Protein AF-A0A4U8SBS0-F1 (afdb_monomer_lite)

Foldseek 3Di:
DLVVLVVVLVVLVVVLCVLVVVCVVCVVVDDPVNVVVSVVVNVVSVVVSVVSVVVSVVVVVVVVVVVD

Radius of gyration: 16.33 Å; chains: 1; bounding box: 32×13×51 Å

pLDDT: mean 92.98, std 6.76, range [55.28, 97.88]

Secondary structure (DSSP, 8-state):
-HHHHHHHHHHHHHHHHHHHHHHHHTGGG--HHHHHHHHHHHHHHHHHHHHHHHHHHHHHHHHHHTT-

Sequence (68 aa):
MIDFYKSLILALLTALFGVLGYTFINYEKYSLENTYIVVMVVVFLLVTIAILIKSFLKEVNKLEKEKE

Structure (mmCIF, N/CA/C/O backbone):
data_AF-A0A4U8SBS0-F1
#
_entry.id   AF-A0A4U8SBS0-F1
#
loop_
_atom_site.group_PDB
_atom_site.id
_atom_site.type_symbol
_atom_site.label_atom_id
_atom_site.label_alt_id
_atom_site.label_comp_id
_atom_site.label_asym_id
_atom_site.label_entity_id
_atom_site.label_seq_id
_atom_site.pdbx_PDB_ins_code
_atom_site.Cartn_x
_atom_site.Cartn_y
_atom_site.Cartn_z
_atom_site.occupancy
_atom_site.B_iso_or_equiv
_atom_site.auth_seq_id
_atom_site.auth_comp_id
_atom_site.auth_asym_id
_atom_site.auth_atom_id
_atom_site.pdbx_PDB_model_num
ATOM 1 N N . MET A 1 1 ? -5.750 -9.415 17.681 1.00 78.00 1 MET A N 1
ATOM 2 C CA . MET A 1 1 ? -6.308 -8.756 16.476 1.00 78.00 1 MET A CA 1
ATOM 3 C C . MET A 1 1 ? -5.589 -7.452 16.151 1.00 78.00 1 MET A C 1
ATOM 5 O O . MET A 1 1 ? -5.062 -7.341 15.056 1.00 78.00 1 MET A O 1
ATOM 9 N N . ILE A 1 2 ? -5.461 -6.508 17.093 1.00 86.62 2 ILE A N 1
ATOM 10 C CA . ILE A 1 2 ? -4.685 -5.260 16.912 1.00 86.62 2 ILE A CA 1
ATOM 11 C C . ILE A 1 2 ? -3.266 -5.510 16.370 1.00 86.62 2 ILE A C 1
ATOM 13 O O . ILE A 1 2 ? -2.882 -4.898 15.376 1.00 86.62 2 ILE A O 1
ATOM 17 N N . ASP A 1 3 ? -2.503 -6.427 16.972 1.00 90.56 3 ASP A N 1
ATOM 18 C CA . ASP A 1 3 ? -1.120 -6.696 16.540 1.00 90.56 3 ASP A CA 1
ATOM 19 C C . ASP A 1 3 ? -1.041 -7.341 15.152 1.00 90.56 3 ASP A C 1
ATOM 21 O O . ASP A 1 3 ? -0.090 -7.106 14.406 1.00 90.56 3 ASP A O 1
ATOM 25 N N . PHE A 1 4 ? -2.081 -8.088 14.767 1.00 91.44 4 PHE A N 1
ATOM 26 C CA . PHE A 1 4 ? -2.216 -8.630 13.419 1.00 91.44 4 PHE A CA 1
ATOM 27 C C . PHE A 1 4 ? -2.410 -7.506 12.394 1.00 91.44 4 PHE A C 1
ATOM 29 O O . PHE A 1 4 ? -1.658 -7.444 11.426 1.00 91.44 4 PHE A O 1
ATOM 36 N N . TYR A 1 5 ? -3.338 -6.569 12.629 1.00 91.31 5 TYR A N 1
ATOM 37 C CA . TYR A 1 5 ? -3.519 -5.416 11.739 1.00 91.31 5 TYR A CA 1
ATOM 38 C C . TYR A 1 5 ? -2.255 -4.566 11.632 1.00 91.31 5 TYR A C 1
ATOM 40 O O . TYR A 1 5 ? -1.880 -4.188 10.527 1.00 91.31 5 TYR A O 1
ATOM 48 N N . LYS A 1 6 ? -1.574 -4.294 12.754 1.00 92.56 6 LYS A N 1
ATOM 49 C CA . LYS A 1 6 ? -0.307 -3.546 12.748 1.00 92.56 6 LYS A CA 1
ATOM 50 C C . LYS A 1 6 ? 0.743 -4.238 11.881 1.00 92.56 6 LYS A C 1
ATOM 52 O O . LYS A 1 6 ? 1.333 -3.598 11.016 1.00 92.56 6 LYS A O 1
ATOM 57 N N . SER A 1 7 ? 0.935 -5.541 12.081 1.00 96.62 7 SER A N 1
ATOM 58 C CA . SER A 1 7 ? 1.913 -6.330 11.321 1.00 96.62 7 SER A CA 1
ATOM 59 C C . SER A 1 7 ? 1.555 -6.404 9.835 1.00 96.62 7 SER A C 1
ATOM 61 O O . SER A 1 7 ? 2.431 -6.280 8.985 1.00 96.62 7 SER A O 1
ATOM 63 N N . LEU A 1 8 ? 0.268 -6.543 9.509 1.00 95.50 8 LEU A N 1
ATOM 64 C CA . LEU A 1 8 ? -0.214 -6.599 8.131 1.00 95.50 8 LEU A CA 1
ATOM 65 C C . LEU A 1 8 ? -0.060 -5.253 7.409 1.00 95.50 8 LEU A C 1
ATOM 67 O O . LEU A 1 8 ? 0.415 -5.217 6.277 1.00 95.50 8 LEU A O 1
ATOM 71 N N . ILE A 1 9 ? -0.410 -4.143 8.067 1.00 95.75 9 ILE A N 1
ATOM 72 C CA . ILE A 1 9 ? -0.185 -2.789 7.539 1.00 95.75 9 ILE A CA 1
ATOM 73 C C . ILE A 1 9 ? 1.312 -2.564 7.309 1.00 95.75 9 ILE A C 1
ATOM 75 O O . ILE A 1 9 ? 1.693 -2.069 6.250 1.00 95.75 9 ILE A O 1
ATOM 79 N N . LEU A 1 10 ? 2.161 -2.968 8.260 1.00 97.12 10 LEU A N 1
ATOM 80 C CA . LEU A 1 10 ? 3.610 -2.846 8.129 1.00 97.12 10 LEU A CA 1
ATOM 81 C C . LEU A 1 10 ? 4.138 -3.656 6.938 1.00 97.12 10 LEU A C 1
ATOM 83 O O . LEU A 1 10 ? 4.881 -3.113 6.129 1.00 97.12 10 LEU A O 1
ATOM 87 N N . ALA A 1 11 ? 3.703 -4.908 6.777 1.00 97.44 11 ALA A N 1
ATOM 88 C CA . ALA A 1 11 ? 4.096 -5.749 5.648 1.00 97.44 11 ALA A CA 1
ATOM 89 C C . ALA A 1 11 ? 3.689 -5.139 4.295 1.00 97.44 11 ALA A C 1
ATOM 91 O O . ALA A 1 11 ? 4.478 -5.142 3.349 1.00 97.44 11 ALA A O 1
ATOM 92 N N . LEU A 1 12 ? 2.484 -4.567 4.203 1.00 96.56 12 LEU A N 1
ATOM 93 C CA . LEU A 1 12 ? 2.007 -3.900 2.988 1.00 96.56 12 LEU A CA 1
ATOM 94 C C . LEU A 1 12 ? 2.761 -2.598 2.699 1.00 96.56 12 LEU A C 1
ATOM 96 O O . LEU A 1 12 ? 3.056 -2.315 1.540 1.00 96.56 12 LEU A O 1
ATOM 100 N N . LEU A 1 13 ? 3.119 -1.831 3.732 1.00 97.25 13 LEU A N 1
ATOM 101 C CA . LEU A 1 13 ? 3.993 -0.667 3.585 1.00 97.25 13 LEU A CA 1
ATOM 102 C C . LEU A 1 13 ? 5.383 -1.087 3.098 1.00 97.25 13 LEU A C 1
ATOM 104 O O . LEU A 1 13 ? 5.898 -0.489 2.158 1.00 97.25 13 LEU A O 1
ATOM 108 N N . THR A 1 14 ? 5.971 -2.143 3.666 1.00 97.62 14 THR A N 1
ATOM 109 C CA . THR A 1 14 ? 7.253 -2.693 3.201 1.00 97.62 14 THR A CA 1
ATOM 110 C C . THR A 1 14 ? 7.176 -3.130 1.738 1.00 97.62 14 THR A C 1
ATOM 112 O O . THR A 1 14 ? 8.072 -2.802 0.962 1.00 97.62 14 THR A O 1
ATOM 115 N N . ALA A 1 15 ? 6.097 -3.806 1.333 1.00 97.06 15 ALA A N 1
ATOM 116 C CA . ALA A 1 15 ? 5.878 -4.182 -0.061 1.00 97.06 15 ALA A CA 1
ATOM 117 C C . ALA A 1 15 ? 5.765 -2.951 -0.976 1.00 97.06 15 ALA A C 1
ATOM 119 O O . ALA A 1 15 ? 6.393 -2.918 -2.033 1.00 97.06 15 ALA A O 1
ATOM 120 N N . LEU A 1 16 ? 5.031 -1.917 -0.554 1.00 97.19 16 LEU A N 1
ATOM 121 C CA . LEU A 1 16 ? 4.894 -0.664 -1.298 1.00 97.19 16 LEU A CA 1
ATOM 122 C C . LEU A 1 16 ? 6.252 0.025 -1.499 1.00 97.19 16 LEU A C 1
ATO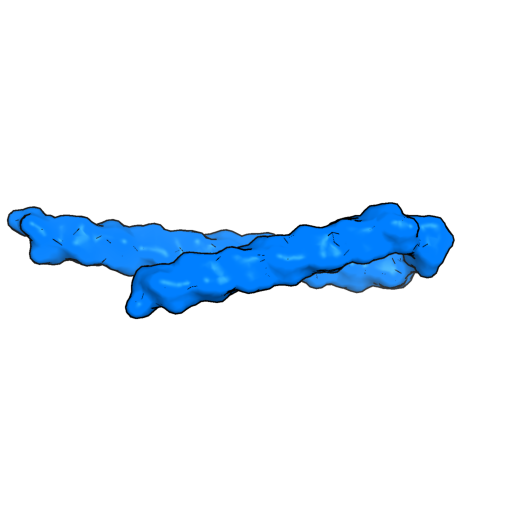M 124 O O . LEU A 1 16 ? 6.591 0.399 -2.621 1.00 97.19 16 LEU A O 1
ATOM 128 N N . PHE A 1 17 ? 7.052 0.136 -0.436 1.00 96.94 17 PHE A N 1
ATOM 129 C CA . PHE A 1 17 ? 8.411 0.672 -0.524 1.00 96.94 17 PHE A CA 1
ATOM 130 C C . PHE A 1 17 ? 9.316 -0.186 -1.412 1.00 96.94 17 PHE A C 1
ATOM 132 O O . PHE A 1 17 ? 10.092 0.366 -2.187 1.00 96.94 17 PHE A O 1
ATOM 139 N N . GLY A 1 18 ? 9.197 -1.515 -1.353 1.00 97.00 18 GLY A N 1
ATOM 140 C CA . GLY A 1 18 ? 9.949 -2.426 -2.217 1.00 97.00 18 GLY A CA 1
ATOM 141 C C . GLY A 1 18 ? 9.622 -2.236 -3.699 1.00 97.00 18 GLY A C 1
ATOM 142 O O . GLY A 1 18 ? 10.533 -2.095 -4.514 1.00 97.00 18 GLY A O 1
ATOM 143 N N . VAL A 1 19 ? 8.332 -2.160 -4.046 1.00 95.69 19 VAL A N 1
ATOM 144 C CA . VAL A 1 19 ? 7.871 -1.930 -5.426 1.00 95.69 19 VAL A CA 1
ATOM 145 C C . VAL A 1 19 ? 8.336 -0.567 -5.937 1.00 95.69 19 VAL A C 1
ATOM 147 O O . VAL A 1 19 ? 8.909 -0.486 -7.025 1.00 95.69 19 VAL A O 1
ATOM 150 N N . LEU A 1 20 ? 8.140 0.499 -5.155 1.00 95.75 20 LEU A N 1
ATOM 151 C CA . LEU A 1 20 ? 8.559 1.848 -5.540 1.00 95.75 20 LEU A CA 1
ATOM 152 C C . LEU A 1 20 ? 10.083 1.964 -5.644 1.00 95.75 20 LEU A C 1
ATOM 154 O O . LEU A 1 20 ? 10.580 2.526 -6.614 1.00 95.75 20 LEU A O 1
ATOM 158 N N . GLY A 1 21 ? 10.827 1.394 -4.695 1.00 96.56 21 GLY A N 1
ATOM 159 C CA . GLY A 1 21 ? 12.289 1.404 -4.696 1.00 96.56 21 GLY A CA 1
ATOM 160 C C . GLY A 1 21 ? 12.875 0.651 -5.887 1.00 96.56 21 GLY A C 1
ATOM 161 O O . GLY A 1 21 ? 13.734 1.182 -6.587 1.00 96.56 21 GLY A O 1
ATOM 162 N N . TYR A 1 22 ? 12.367 -0.551 -6.179 1.00 95.31 22 TYR A N 1
ATOM 163 C CA . TYR A 1 22 ? 12.790 -1.316 -7.354 1.00 95.31 22 TYR A CA 1
ATOM 164 C C . TYR A 1 22 ? 12.486 -0.571 -8.657 1.00 95.31 22 TYR A C 1
ATOM 166 O O . TYR A 1 22 ? 13.341 -0.511 -9.544 1.00 95.31 22 TYR A O 1
ATOM 174 N N . THR A 1 23 ? 11.291 0.023 -8.742 1.00 94.94 23 THR A N 1
ATOM 175 C CA . THR A 1 23 ? 10.857 0.814 -9.900 1.00 94.94 23 THR A CA 1
ATOM 176 C C . THR A 1 23 ? 11.739 2.042 -10.087 1.00 94.94 23 THR A C 1
ATOM 178 O O . THR A 1 23 ? 12.169 2.312 -11.201 1.00 94.94 23 THR A O 1
ATOM 181 N N . PHE A 1 24 ? 12.070 2.754 -9.009 1.00 94.69 24 PHE A N 1
ATOM 182 C CA . PHE A 1 24 ? 12.939 3.927 -9.059 1.00 94.69 24 PHE A CA 1
ATOM 183 C C . PHE A 1 24 ? 14.365 3.567 -9.493 1.00 94.69 24 PHE A C 1
ATOM 185 O O . PHE A 1 24 ? 14.924 4.226 -10.361 1.00 94.69 24 PHE A O 1
ATOM 192 N N . ILE A 1 25 ? 14.939 2.488 -8.950 1.00 96.31 25 ILE A N 1
ATOM 193 C CA . ILE A 1 25 ? 16.292 2.030 -9.310 1.00 96.31 25 ILE A CA 1
ATOM 194 C C . ILE A 1 25 ? 16.361 1.562 -10.770 1.00 96.31 25 ILE A C 1
ATOM 196 O O . ILE A 1 25 ? 17.380 1.746 -11.430 1.00 96.31 25 ILE A O 1
ATOM 200 N N . ASN A 1 26 ? 15.294 0.948 -11.286 1.00 95.19 26 ASN A N 1
ATOM 201 C CA . ASN A 1 26 ? 15.263 0.376 -12.633 1.00 95.19 26 ASN A CA 1
ATOM 202 C C . ASN A 1 26 ? 14.419 1.198 -13.615 1.00 95.19 26 ASN A C 1
ATOM 204 O O . ASN A 1 26 ? 14.005 0.647 -14.632 1.00 95.19 26 ASN A O 1
ATOM 208 N N . TYR A 1 27 ? 14.173 2.484 -13.347 1.00 90.94 27 TYR A N 1
ATOM 209 C CA . TYR A 1 27 ? 13.223 3.293 -14.121 1.00 90.94 27 TYR A CA 1
ATOM 210 C C . TYR A 1 27 ? 13.543 3.321 -15.628 1.00 90.94 27 TYR A C 1
ATOM 212 O O . TYR A 1 27 ? 12.637 3.303 -16.453 1.00 90.94 27 TYR A O 1
ATOM 220 N N . GLU A 1 28 ? 14.824 3.264 -16.002 1.00 92.38 28 GLU A N 1
ATOM 221 C CA . GLU A 1 28 ? 15.276 3.244 -17.404 1.00 92.38 28 GLU A CA 1
ATOM 222 C C . GLU A 1 28 ? 14.892 1.961 -18.156 1.00 92.38 28 GLU A C 1
ATOM 224 O O . GLU A 1 28 ? 14.835 1.947 -19.382 1.00 92.38 28 GLU A O 1
ATOM 229 N N . LYS A 1 29 ? 14.615 0.869 -17.433 1.00 91.06 29 LYS A N 1
ATOM 230 C CA . LYS A 1 29 ? 14.216 -0.428 -18.006 1.00 91.06 29 LYS A CA 1
ATOM 231 C C . LYS A 1 29 ? 12.700 -0.561 -18.159 1.00 91.06 29 LYS A C 1
ATOM 233 O O . LYS A 1 29 ? 12.217 -1.611 -18.585 1.00 91.06 29 LYS A O 1
ATOM 238 N N . TYR A 1 30 ? 11.935 0.454 -17.762 1.00 90.00 30 TYR A N 1
ATOM 239 C CA . TYR A 1 30 ? 10.482 0.390 -17.769 1.00 90.00 30 TYR A CA 1
ATOM 240 C C . TYR A 1 30 ? 9.916 0.862 -19.104 1.00 90.00 30 TYR A C 1
ATOM 242 O O . TYR A 1 30 ? 10.092 2.005 -19.513 1.00 90.00 30 TYR A O 1
ATOM 250 N N . SER A 1 31 ? 9.169 -0.025 -19.759 1.00 93.06 31 SER A N 1
ATOM 251 C CA . SER A 1 31 ? 8.252 0.360 -20.827 1.00 93.06 31 SER A CA 1
ATOM 252 C C . SER A 1 31 ? 7.015 1.064 -20.247 1.00 93.06 31 SER A C 1
ATOM 254 O O . SER A 1 31 ? 6.725 0.990 -19.044 1.00 93.06 31 SER A O 1
ATOM 256 N N . LEU A 1 32 ? 6.242 1.724 -21.115 1.00 92.12 32 LEU A N 1
ATOM 257 C CA . LEU A 1 32 ? 4.955 2.319 -20.734 1.00 92.12 32 LEU A CA 1
ATOM 258 C C . LEU A 1 32 ? 4.009 1.275 -20.116 1.00 92.12 32 LEU A C 1
ATOM 260 O O . LEU A 1 32 ? 3.360 1.555 -19.112 1.00 92.12 32 LEU A O 1
ATOM 264 N N . GLU A 1 33 ? 3.987 0.053 -20.652 1.00 93.00 33 GLU A N 1
ATOM 265 C CA . GLU A 1 33 ? 3.175 -1.055 -20.130 1.00 93.00 33 GLU A CA 1
ATOM 266 C C . GLU A 1 33 ? 3.563 -1.432 -18.692 1.00 93.00 33 GLU A C 1
ATOM 268 O O . GLU A 1 33 ? 2.701 -1.489 -17.812 1.00 93.00 33 GLU A O 1
ATOM 273 N N . ASN A 1 34 ? 4.863 -1.595 -18.418 1.00 92.25 34 ASN A N 1
ATOM 274 C CA . ASN A 1 34 ? 5.365 -1.890 -17.070 1.00 92.25 34 ASN A CA 1
ATOM 275 C C . ASN A 1 34 ? 5.005 -0.774 -16.081 1.00 92.25 34 ASN A C 1
ATOM 277 O O . ASN A 1 34 ? 4.676 -1.034 -14.922 1.00 92.25 34 ASN A O 1
ATOM 281 N N . THR A 1 35 ? 5.029 0.472 -16.554 1.00 92.94 35 THR A N 1
ATOM 282 C CA . THR A 1 35 ? 4.664 1.646 -15.756 1.00 92.94 35 THR A CA 1
ATOM 283 C C . THR A 1 35 ? 3.189 1.607 -15.363 1.00 92.94 35 THR A C 1
ATOM 285 O O . THR A 1 35 ? 2.872 1.771 -14.186 1.00 92.94 35 THR A O 1
ATOM 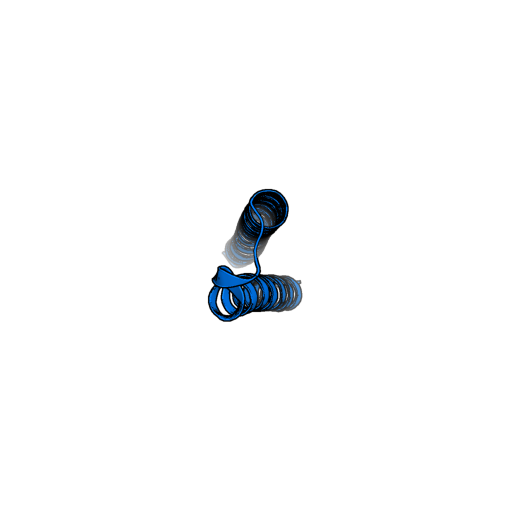288 N N . TYR A 1 36 ? 2.285 1.314 -16.304 1.00 95.31 36 TYR A N 1
ATOM 289 C CA . TYR A 1 36 ? 0.857 1.175 -16.001 1.00 95.31 36 TYR A CA 1
ATOM 290 C C . TYR A 1 36 ? 0.581 0.061 -14.988 1.00 95.31 36 TYR A C 1
ATOM 292 O O . TYR A 1 36 ? -0.217 0.254 -14.068 1.00 95.31 36 TYR A O 1
ATOM 300 N N . ILE A 1 37 ? 1.266 -1.079 -15.114 1.00 95.19 37 ILE A N 1
ATOM 301 C CA . ILE A 1 37 ? 1.139 -2.194 -14.167 1.00 95.19 37 ILE A CA 1
ATOM 302 C C . ILE A 1 37 ? 1.584 -1.765 -12.769 1.00 95.19 37 ILE A C 1
ATOM 304 O O . ILE A 1 3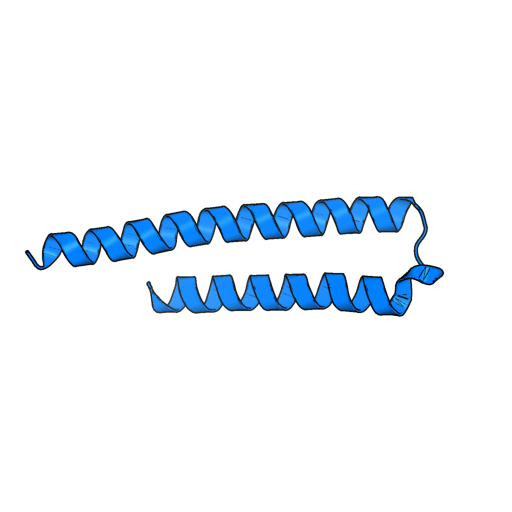7 ? 0.848 -1.975 -11.803 1.00 95.19 37 ILE A O 1
ATOM 308 N N . VAL A 1 38 ? 2.747 -1.120 -12.641 1.00 95.44 38 VAL A N 1
ATOM 309 C CA . VAL A 1 38 ? 3.229 -0.666 -11.330 1.00 95.44 38 VAL A CA 1
ATOM 310 C C . VAL A 1 38 ? 2.308 0.377 -10.717 1.00 95.44 38 VAL A C 1
ATOM 312 O O . VAL A 1 38 ? 2.008 0.281 -9.529 1.00 95.44 38 VAL A O 1
ATOM 315 N N . VAL A 1 39 ? 1.793 1.324 -11.502 1.00 96.19 39 VAL A N 1
ATOM 316 C CA . VAL A 1 39 ? 0.817 2.304 -11.007 1.00 96.19 39 VAL A CA 1
ATOM 317 C C . VAL A 1 39 ? -0.439 1.602 -10.484 1.00 96.19 39 VAL A C 1
ATOM 319 O O . VAL A 1 39 ? -0.885 1.913 -9.380 1.00 96.19 39 VAL A O 1
ATOM 322 N N . MET A 1 40 ? -0.976 0.613 -11.207 1.00 96.88 40 MET A N 1
ATOM 323 C CA . MET A 1 40 ? -2.126 -0.170 -10.737 1.00 96.88 40 MET A CA 1
ATOM 324 C C . MET A 1 40 ? -1.832 -0.913 -9.427 1.00 96.88 40 MET A C 1
ATOM 326 O O . MET A 1 40 ? -2.650 -0.869 -8.507 1.00 96.88 40 MET A O 1
ATOM 330 N N . VAL A 1 41 ? -0.659 -1.543 -9.305 1.00 96.19 41 VAL A N 1
ATOM 331 C CA . VAL A 1 41 ? -0.239 -2.243 -8.078 1.00 96.19 41 VAL A CA 1
ATOM 332 C C . VAL A 1 41 ? -0.092 -1.272 -6.906 1.00 96.19 41 VAL A C 1
ATOM 334 O O . VAL A 1 41 ? -0.580 -1.552 -5.812 1.00 96.19 41 VAL A O 1
ATOM 337 N N . VAL A 1 42 ? 0.532 -0.114 -7.124 1.00 97.31 42 VAL A N 1
ATOM 338 C CA . VAL A 1 42 ? 0.698 0.932 -6.105 1.00 97.31 42 VAL A CA 1
ATOM 339 C C . VAL A 1 42 ? -0.661 1.437 -5.623 1.00 97.31 42 VAL A C 1
ATOM 341 O O . VAL A 1 42 ? -0.896 1.496 -4.416 1.00 97.31 42 VAL A O 1
ATOM 344 N N . VAL A 1 43 ? -1.584 1.739 -6.540 1.00 97.88 43 VAL A N 1
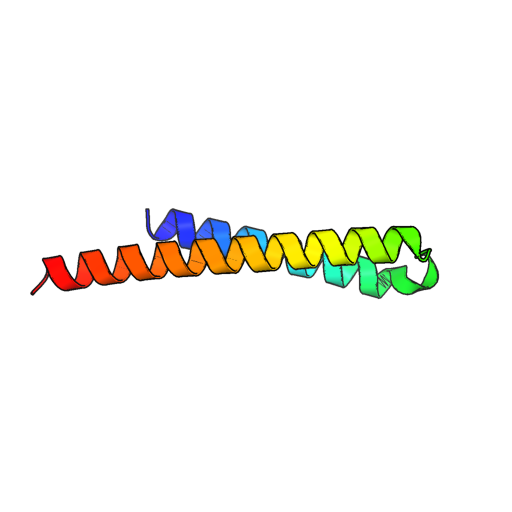ATOM 345 C CA . VAL A 1 43 ? -2.945 2.175 -6.193 1.00 97.88 43 VAL A CA 1
ATOM 346 C C . VAL A 1 43 ? -3.682 1.089 -5.407 1.00 97.88 43 VAL A C 1
ATOM 348 O O . VAL A 1 43 ? -4.276 1.382 -4.370 1.00 97.88 43 VAL A O 1
ATOM 351 N N . PHE A 1 44 ? -3.602 -0.169 -5.842 1.00 96.94 44 PHE A N 1
ATOM 352 C CA . PHE A 1 44 ? -4.216 -1.297 -5.142 1.00 96.94 44 PHE A CA 1
ATOM 353 C C . PHE A 1 44 ? -3.672 -1.471 -3.713 1.00 96.94 44 PHE A C 1
ATOM 355 O O . PHE A 1 44 ? -4.450 -1.634 -2.766 1.00 96.94 44 PHE A O 1
ATOM 362 N N . LEU A 1 45 ? -2.349 -1.387 -3.533 1.00 96.81 45 LEU A N 1
ATOM 363 C CA . LEU A 1 45 ? -1.712 -1.460 -2.216 1.00 96.81 45 LEU A CA 1
ATOM 364 C C . LEU A 1 45 ? -2.163 -0.307 -1.312 1.00 96.81 45 LEU A C 1
ATOM 366 O O . LEU A 1 45 ? -2.533 -0.549 -0.164 1.00 96.81 45 LEU A O 1
ATOM 370 N N . LEU A 1 46 ? -2.207 0.924 -1.830 1.00 97.62 46 LEU A N 1
ATOM 371 C CA . LEU A 1 46 ? -2.667 2.094 -1.077 1.00 97.62 46 LEU A CA 1
ATOM 372 C C . LEU A 1 46 ? -4.129 1.961 -0.632 1.00 97.62 46 LEU A C 1
ATOM 374 O O . LEU A 1 46 ? -4.443 2.228 0.529 1.00 97.62 46 LEU A O 1
ATOM 378 N N . VAL A 1 47 ? -5.018 1.502 -1.520 1.00 97.88 47 VAL A N 1
ATOM 379 C CA . VAL A 1 47 ? -6.430 1.252 -1.186 1.00 97.88 47 VAL A CA 1
ATOM 380 C C . VAL A 1 47 ? -6.547 0.182 -0.100 1.00 97.88 47 VAL A C 1
ATOM 382 O O . VAL A 1 47 ? -7.276 0.370 0.876 1.00 97.88 47 VAL A O 1
ATOM 385 N N . THR A 1 48 ? -5.792 -0.909 -0.223 1.00 96.50 48 THR A N 1
ATOM 386 C CA . THR A 1 48 ? -5.790 -2.001 0.761 1.00 96.50 48 THR A CA 1
ATOM 387 C C . THR A 1 48 ? -5.312 -1.518 2.131 1.00 96.50 48 THR A C 1
ATOM 389 O O . THR A 1 48 ? -5.968 -1.775 3.142 1.00 96.50 48 THR A O 1
ATOM 392 N N . ILE A 1 49 ? -4.216 -0.752 2.175 1.00 96.81 49 ILE A N 1
ATOM 393 C CA . ILE A 1 49 ? -3.698 -0.142 3.406 1.00 96.81 49 ILE A CA 1
ATOM 394 C C . ILE A 1 49 ? -4.752 0.782 4.030 1.00 96.81 49 ILE A C 1
ATOM 396 O O . ILE A 1 49 ? -5.012 0.688 5.229 1.00 96.81 49 ILE A O 1
ATOM 400 N N . ALA A 1 50 ? -5.411 1.629 3.235 1.00 96.88 50 ALA A N 1
ATOM 401 C CA . ALA A 1 50 ? -6.439 2.541 3.732 1.00 96.88 50 ALA A CA 1
ATOM 402 C C . ALA A 1 50 ? -7.641 1.798 4.345 1.00 96.88 50 ALA A C 1
ATOM 404 O O . ALA A 1 50 ? -8.154 2.211 5.388 1.00 96.88 50 ALA A O 1
ATOM 405 N N . ILE A 1 51 ? -8.079 0.691 3.735 1.00 96.81 51 ILE A N 1
ATOM 406 C CA . ILE A 1 51 ? -9.147 -0.162 4.279 1.00 96.81 51 ILE A CA 1
ATOM 407 C C . ILE A 1 51 ? -8.710 -0.781 5.611 1.00 96.81 51 ILE A C 1
ATOM 409 O O . ILE A 1 51 ? -9.459 -0.723 6.587 1.00 96.81 51 ILE A O 1
ATOM 413 N N . LEU A 1 52 ? -7.492 -1.321 5.684 1.00 95.56 52 LEU A N 1
ATOM 414 C CA . LEU A 1 52 ? -6.976 -1.939 6.907 1.00 95.56 52 LEU A CA 1
ATOM 415 C C . LEU A 1 52 ? -6.800 -0.935 8.045 1.00 95.56 52 LEU A C 1
ATOM 417 O O . LEU A 1 52 ? -7.160 -1.249 9.175 1.00 95.56 52 LEU A O 1
ATOM 421 N N . ILE A 1 53 ? -6.316 0.276 7.758 1.00 95.81 53 ILE A N 1
ATOM 422 C CA . ILE A 1 53 ? -6.219 1.353 8.752 1.00 95.81 53 ILE A CA 1
ATOM 423 C C . ILE A 1 53 ? -7.609 1.713 9.286 1.00 95.81 53 ILE A C 1
ATOM 425 O O . ILE A 1 53 ? -7.784 1.841 10.497 1.00 95.81 53 ILE A O 1
ATOM 429 N N . LYS A 1 54 ? -8.621 1.831 8.415 1.00 95.50 54 LYS A N 1
ATOM 430 C CA . LYS A 1 54 ? -10.002 2.095 8.852 1.00 95.50 54 LYS A CA 1
ATOM 431 C C . LYS A 1 54 ? -10.534 0.988 9.763 1.00 95.50 54 LYS A C 1
ATOM 433 O O . LYS A 1 54 ? -11.125 1.293 10.798 1.00 95.50 54 LYS A O 1
ATOM 438 N N . SER A 1 55 ? -10.311 -0.277 9.409 1.00 93.31 55 SER A N 1
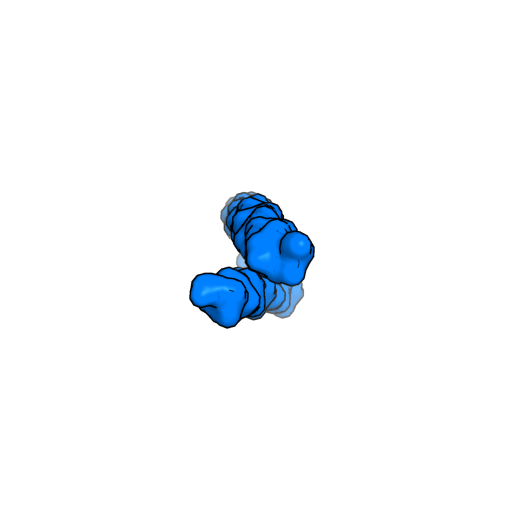ATOM 439 C CA . SER A 1 55 ? -10.702 -1.419 10.246 1.00 93.31 55 SER A CA 1
ATOM 440 C C . SER A 1 55 ? -9.959 -1.437 11.581 1.00 93.31 55 SER A C 1
ATOM 442 O O . SER A 1 55 ? -10.584 -1.618 12.622 1.00 93.31 55 SER A O 1
ATOM 444 N N . PHE A 1 56 ? -8.655 -1.163 11.565 1.00 93.88 56 PHE A N 1
ATOM 445 C CA . PHE A 1 56 ? -7.827 -1.067 12.761 1.00 93.88 56 PHE A CA 1
ATOM 446 C C . PHE A 1 56 ? -8.341 0.004 13.728 1.00 93.88 56 PHE A C 1
ATOM 448 O O . PHE A 1 56 ? -8.581 -0.289 14.897 1.00 93.88 56 PHE A O 1
ATOM 455 N N . LEU A 1 57 ? -8.571 1.226 13.237 1.00 93.81 57 LEU A N 1
ATOM 456 C CA . LEU A 1 57 ? -9.087 2.329 14.050 1.00 93.81 57 LEU A CA 1
ATOM 457 C C . LEU A 1 57 ? -10.480 2.020 14.605 1.00 93.81 57 LEU A C 1
ATOM 459 O O . LEU A 1 57 ? -10.762 2.315 15.762 1.00 93.81 57 LEU A O 1
ATOM 463 N N . LYS A 1 58 ? -11.346 1.381 13.809 1.00 92.94 58 LYS A N 1
ATOM 464 C CA . LYS A 1 58 ? -12.666 0.940 14.277 1.00 92.94 58 LYS A CA 1
ATOM 465 C C . LYS A 1 58 ? -12.552 -0.042 15.445 1.00 92.94 58 LYS A C 1
ATOM 467 O O . LYS A 1 58 ? -13.341 0.043 16.382 1.00 92.94 58 LYS A O 1
ATOM 472 N N . GLU A 1 59 ? -11.597 -0.965 15.388 1.00 90.38 59 GLU A N 1
ATOM 473 C CA . GLU A 1 59 ? -11.401 -1.974 16.429 1.00 90.38 59 GLU A CA 1
ATOM 474 C C . GLU A 1 59 ? -10.775 -1.385 17.700 1.00 90.38 59 GLU A C 1
ATOM 476 O O . GLU A 1 59 ? -11.216 -1.713 18.799 1.00 90.38 59 GLU A O 1
ATOM 481 N N . VAL A 1 60 ? -9.834 -0.445 17.561 1.00 91.25 60 VAL A N 1
ATOM 482 C CA . VAL A 1 60 ? -9.278 0.323 18.690 1.00 91.25 60 VAL A CA 1
ATOM 483 C C . VAL A 1 60 ? -10.369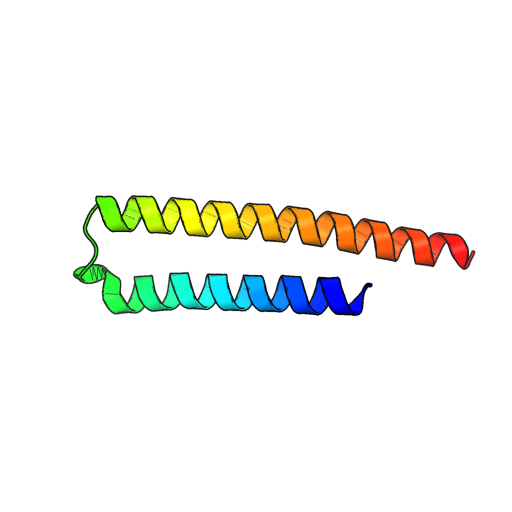 1.141 19.384 1.00 91.25 60 VAL A C 1
ATOM 485 O O . VAL A 1 60 ? -10.558 0.998 20.589 1.00 91.25 60 VAL A O 1
ATOM 488 N N . ASN A 1 61 ? -11.160 1.906 18.626 1.00 92.12 61 ASN A N 1
ATOM 489 C CA . ASN A 1 61 ? -12.242 2.722 19.186 1.00 92.12 61 ASN A CA 1
ATOM 490 C C . ASN A 1 61 ? -13.320 1.874 19.876 1.00 92.12 61 ASN A C 1
ATOM 492 O O . ASN A 1 61 ? -13.971 2.336 20.810 1.00 92.12 61 ASN A O 1
ATOM 496 N N . LYS A 1 62 ? -13.554 0.639 19.411 1.00 91.19 62 LYS A N 1
ATOM 497 C CA . LYS A 1 62 ? -14.479 -0.286 20.076 1.00 91.19 62 LYS A CA 1
ATOM 498 C C . LYS A 1 62 ? -13.958 -0.678 21.462 1.00 91.19 62 LYS A C 1
ATOM 500 O O . LYS A 1 62 ? -14.726 -0.670 22.414 1.00 91.19 62 LYS A O 1
ATOM 505 N N . LEU A 1 63 ? -12.664 -0.973 21.570 1.00 88.31 63 LEU A N 1
ATOM 506 C CA . LEU A 1 63 ? -12.024 -1.348 22.832 1.00 88.31 63 LEU A CA 1
ATOM 507 C C . LEU A 1 63 ? -11.922 -0.183 23.821 1.00 88.31 63 LEU A C 1
ATOM 509 O O . LEU A 1 63 ? -11.945 -0.414 25.025 1.00 88.31 63 LEU A O 1
ATOM 513 N N . GLU A 1 64 ? -11.804 1.052 23.335 1.00 87.62 64 GLU A N 1
ATOM 514 C CA . GLU A 1 64 ? -11.852 2.244 24.191 1.00 87.62 64 GLU A CA 1
ATOM 515 C C . GLU A 1 64 ? -13.243 2.437 24.802 1.00 87.62 64 GLU A C 1
ATOM 517 O O . GLU A 1 64 ? -13.353 2.631 26.006 1.00 87.62 64 GLU A O 1
ATOM 522 N N . LYS A 1 65 ? -14.306 2.275 24.005 1.00 87.88 65 LYS A N 1
ATOM 523 C CA . LYS A 1 65 ? -15.694 2.401 24.480 1.00 87.88 65 LYS A CA 1
ATOM 524 C C . LYS A 1 65 ? -16.145 1.297 25.434 1.00 87.88 65 LYS A C 1
ATOM 526 O O . LYS A 1 65 ? -17.103 1.499 26.160 1.00 87.88 65 LYS A O 1
ATOM 531 N N . GLU A 1 66 ? -15.514 0.126 25.400 1.00 78.19 66 GLU A N 1
ATOM 532 C CA . GLU A 1 66 ? -15.794 -0.965 26.347 1.00 78.19 66 GLU A CA 1
ATOM 533 C C . GLU A 1 66 ? -15.099 -0.764 27.708 1.00 78.19 66 GLU A C 1
ATOM 535 O O . GLU A 1 66 ? -15.358 -1.522 28.641 1.00 78.19 66 GLU A O 1
ATOM 540 N N . LYS A 1 67 ? -14.196 0.221 27.824 1.00 68.56 67 LYS A N 1
ATOM 541 C CA . LYS A 1 67 ? -13.473 0.542 29.064 1.00 68.56 67 LYS A CA 1
ATOM 542 C C . LYS A 1 67 ? -14.058 1.728 29.842 1.00 68.56 67 LYS A C 1
ATOM 544 O O . LYS A 1 67 ? -13.649 1.911 30.988 1.00 68.56 67 LYS A O 1
ATOM 549 N N . GLU A 1 68 ? -14.950 2.509 29.234 1.00 55.28 68 GLU A N 1
ATOM 550 C CA . GLU A 1 68 ? -15.765 3.553 29.888 1.00 55.28 68 GLU A CA 1
ATOM 551 C C . GLU A 1 68 ? -17.081 2.971 30.417 1.00 55.28 68 GLU A C 1
ATOM 553 O O . GLU A 1 68 ? -17.495 3.388 31.522 1.00 55.28 68 GLU A O 1
#